Protein AF-A0A6L4AAE0-F1 (afdb_monomer)

Mean predicted aligned error: 9.34 Å

Structure (mmCIF, N/CA/C/O backbone):
data_AF-A0A6L4AAE0-F1
#
_entry.id   AF-A0A6L4AAE0-F1
#
loop_
_atom_site.group_PDB
_atom_site.id
_atom_site.type_symbol
_atom_site.label_atom_id
_atom_site.label_alt_id
_atom_site.label_comp_id
_atom_site.label_asym_id
_atom_site.label_entity_id
_atom_site.label_seq_id
_atom_site.pdbx_PDB_ins_code
_atom_site.Cartn_x
_atom_site.Cartn_y
_atom_site.Cartn_z
_atom_site.occupancy
_atom_site.B_iso_or_equiv
_atom_site.auth_seq_id
_atom_site.auth_comp_id
_atom_site.auth_asym_id
_atom_site.auth_atom_id
_atom_site.pdbx_PDB_model_num
ATOM 1 N N . MET A 1 1 ? -29.264 2.303 44.437 1.00 48.41 1 MET A N 1
ATOM 2 C CA . MET A 1 1 ? -29.745 2.406 43.042 1.00 48.41 1 MET A CA 1
ATOM 3 C C . MET A 1 1 ? -28.780 3.330 42.311 1.00 48.41 1 MET A C 1
ATOM 5 O O . MET A 1 1 ? -28.770 4.523 42.576 1.00 48.41 1 MET A O 1
ATOM 9 N N . MET A 1 2 ? -27.842 2.759 41.558 1.00 55.81 2 MET A N 1
ATOM 10 C CA . MET A 1 2 ? -26.669 3.454 41.016 1.00 55.81 2 MET A CA 1
ATOM 11 C C . MET A 1 2 ? -26.949 3.767 39.546 1.00 55.81 2 MET A C 1
ATOM 13 O O . MET A 1 2 ? -27.104 2.855 38.742 1.00 55.81 2 MET A O 1
ATOM 17 N N . ILE A 1 3 ? -27.129 5.049 39.226 1.00 62.12 3 ILE A N 1
ATOM 18 C CA . ILE A 1 3 ? -27.485 5.502 37.878 1.00 62.12 3 ILE A CA 1
ATOM 19 C C . ILE A 1 3 ? -26.215 5.482 37.029 1.00 62.12 3 ILE A C 1
ATOM 21 O O . ILE A 1 3 ? -25.333 6.328 37.178 1.00 62.12 3 ILE A O 1
ATOM 25 N N . GLU A 1 4 ? -26.123 4.491 36.150 1.00 60.81 4 GLU A N 1
ATOM 26 C CA . GLU A 1 4 ? -25.082 4.372 35.139 1.00 60.81 4 GLU A CA 1
ATOM 27 C C . GLU A 1 4 ? -25.243 5.532 34.140 1.00 60.81 4 GLU A C 1
ATOM 29 O O . GLU A 1 4 ? -26.113 5.526 33.265 1.00 60.81 4 GLU A O 1
ATOM 34 N N . ARG A 1 5 ? -24.447 6.599 34.300 1.00 59.59 5 ARG A N 1
ATOM 35 C CA . ARG A 1 5 ? -24.382 7.671 33.301 1.00 59.59 5 ARG A CA 1
ATOM 36 C C . ARG A 1 5 ? -23.755 7.088 32.040 1.00 59.59 5 ARG A C 1
ATOM 38 O O . ARG A 1 5 ? -22.534 7.000 31.943 1.00 59.59 5 ARG A O 1
ATOM 45 N N . LYS A 1 6 ? -24.588 6.720 31.067 1.00 57.00 6 LYS A N 1
ATOM 46 C CA . LYS A 1 6 ? -24.164 6.463 29.687 1.00 57.00 6 LYS A CA 1
ATOM 47 C C . LYS A 1 6 ? -23.499 7.743 29.176 1.00 57.00 6 LYS A C 1
ATOM 49 O O . LYS A 1 6 ? -24.177 8.720 28.861 1.00 57.00 6 LYS A O 1
ATOM 54 N N . SER A 1 7 ? -22.171 7.781 29.208 1.00 62.50 7 SER A N 1
ATOM 55 C CA . SER A 1 7 ? -21.403 8.925 28.737 1.00 62.50 7 SER A CA 1
ATOM 56 C C . SER A 1 7 ? -21.683 9.113 27.248 1.00 62.50 7 SER A C 1
ATOM 58 O O . SER A 1 7 ? -21.555 8.185 26.448 1.00 62.50 7 SER A O 1
ATOM 60 N N . ALA A 1 8 ? -22.131 10.312 26.878 1.00 64.38 8 ALA A N 1
ATOM 61 C CA . ALA A 1 8 ? -22.289 10.670 25.478 1.00 64.38 8 ALA A CA 1
ATOM 62 C C . ALA A 1 8 ? -20.930 10.515 24.765 1.00 64.38 8 ALA A C 1
ATOM 64 O O . ALA A 1 8 ? -19.898 10.859 25.355 1.00 64.38 8 ALA A O 1
ATOM 65 N N . PRO A 1 9 ? -20.894 9.997 23.523 1.00 63.53 9 PRO A N 1
ATOM 66 C CA . PRO A 1 9 ? -19.654 9.894 22.767 1.00 63.53 9 PRO A CA 1
ATOM 67 C C . PRO A 1 9 ? -19.023 11.285 22.647 1.00 63.53 9 PRO A C 1
ATOM 69 O O . PRO A 1 9 ? -19.660 12.230 22.182 1.00 63.53 9 PRO A O 1
ATOM 72 N N . SER A 1 10 ? -17.777 11.430 23.101 1.00 71.94 10 SER A N 1
ATOM 73 C CA . SER A 1 10 ? -17.081 12.713 23.040 1.00 71.94 10 SER A CA 1
ATOM 74 C C . SER A 1 10 ? -16.869 13.116 21.577 1.00 71.94 10 SER A C 1
ATOM 76 O O . SER A 1 10 ? -16.418 12.302 20.767 1.00 71.94 10 SER A O 1
ATOM 78 N N . LEU A 1 11 ? -17.160 14.373 21.226 1.00 73.75 11 LEU A N 1
ATOM 79 C CA . LEU A 1 11 ? -16.954 14.934 19.876 1.00 73.75 11 LEU A CA 1
ATOM 80 C C . LEU A 1 11 ? -15.541 14.648 19.325 1.00 73.75 11 LEU A C 1
ATOM 82 O O . LEU A 1 11 ? -15.372 14.361 18.140 1.00 73.75 11 LEU A O 1
ATOM 86 N N . SER A 1 12 ? -14.531 14.629 20.200 1.00 75.62 12 SER A N 1
ATOM 87 C CA . SER A 1 12 ? -13.141 14.319 19.847 1.00 75.62 12 SER A CA 1
ATOM 88 C C . SER A 1 12 ? -12.920 12.876 19.373 1.00 75.62 12 SER A C 1
ATOM 90 O O . SER A 1 12 ? -12.044 12.630 18.541 1.00 75.62 12 SER A O 1
ATOM 92 N N . SER A 1 13 ? -13.711 11.913 19.859 1.00 72.62 13 SER A N 1
ATOM 93 C CA . SER A 1 13 ? -13.642 10.516 19.413 1.00 72.62 13 SER A CA 1
ATOM 94 C C . SER A 1 13 ? -14.205 10.340 18.000 1.00 72.62 13 SER A C 1
ATOM 96 O O . SER A 1 13 ? -13.624 9.612 17.193 1.00 72.62 13 SER A O 1
ATOM 98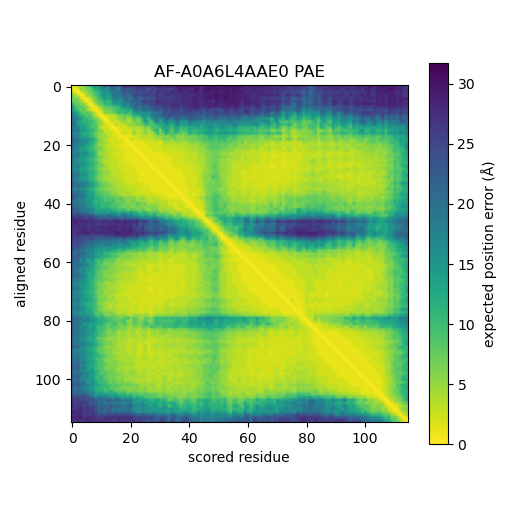 N N . GLY A 1 14 ? -15.278 11.069 17.672 1.00 75.50 14 GLY A N 1
ATOM 99 C CA . GLY A 1 14 ? -15.889 11.076 16.342 1.00 75.50 14 GLY A CA 1
ATOM 100 C C . GLY A 1 14 ? -14.948 11.633 15.275 1.00 75.50 14 GLY A C 1
ATOM 101 O O . GLY A 1 14 ? -14.710 10.972 14.265 1.00 75.50 14 GLY A O 1
ATOM 102 N N . ILE A 1 15 ? -14.330 12.790 15.540 1.00 81.25 15 ILE A N 1
ATOM 103 C CA . ILE A 1 15 ? -13.375 13.432 14.618 1.00 81.25 15 ILE A CA 1
ATOM 104 C C . ILE A 1 15 ? -12.163 12.524 14.355 1.00 81.25 15 ILE A C 1
ATOM 106 O O . ILE A 1 15 ? -11.742 12.362 13.211 1.00 81.25 15 ILE A O 1
ATOM 110 N N . ARG A 1 16 ? -11.633 11.861 15.392 1.00 81.88 16 ARG A N 1
ATOM 111 C CA . ARG A 1 16 ? -10.494 10.937 15.253 1.00 81.88 16 ARG A CA 1
ATOM 112 C C . ARG A 1 16 ? -10.834 9.706 14.410 1.00 81.88 16 ARG A C 1
ATOM 114 O O . ARG A 1 16 ? -10.000 9.237 13.638 1.00 81.88 16 ARG A O 1
ATOM 121 N N . ASN A 1 17 ? -12.045 9.169 14.555 1.00 82.69 17 ASN A N 1
ATOM 122 C CA . ASN A 1 17 ? -12.508 8.043 13.743 1.00 82.69 17 ASN A CA 1
ATOM 123 C C . ASN A 1 17 ? -12.701 8.453 12.278 1.00 82.69 17 ASN A C 1
ATOM 125 O O . ASN A 1 17 ? -12.306 7.702 11.388 1.00 82.69 17 ASN A O 1
ATOM 129 N N . LEU A 1 18 ? -13.250 9.645 12.030 1.00 85.62 18 LEU A N 1
ATOM 130 C CA . LEU A 1 18 ? -13.432 10.177 10.682 1.00 85.62 18 LEU A CA 1
ATOM 131 C C . LEU A 1 18 ? -12.091 10.399 9.977 1.00 85.62 18 LEU A C 1
ATOM 133 O O . LEU A 1 18 ? -11.908 9.904 8.869 1.00 85.62 18 LEU A O 1
ATOM 137 N N . GLY A 1 19 ? -11.137 11.064 10.636 1.00 89.50 19 GLY A N 1
ATOM 138 C CA . GLY A 1 19 ? -9.804 11.301 10.073 1.00 89.50 19 GLY A CA 1
ATOM 139 C C . GLY A 1 19 ? -9.104 10.003 9.662 1.00 89.50 19 GLY A C 1
ATOM 140 O O . GLY A 1 19 ? -8.538 9.916 8.578 1.00 89.50 19 GLY A O 1
ATOM 141 N N . ARG A 1 20 ? -9.235 8.947 10.470 1.00 86.81 20 ARG A N 1
ATOM 142 C CA . ARG A 1 20 ? -8.716 7.615 10.127 1.00 86.81 20 ARG A CA 1
ATOM 143 C C . ARG A 1 20 ? -9.396 6.984 8.916 1.00 86.81 20 ARG A C 1
ATOM 145 O O . ARG A 1 20 ? -8.718 6.401 8.083 1.00 86.81 20 ARG A O 1
ATOM 152 N N . ARG A 1 21 ? -10.727 7.057 8.821 1.00 87.69 21 ARG A N 1
ATOM 153 C CA . ARG A 1 21 ? -11.458 6.500 7.669 1.00 87.69 21 ARG A CA 1
ATOM 154 C C . ARG A 1 21 ? -11.072 7.208 6.376 1.00 87.69 21 ARG A C 1
ATOM 156 O O . ARG A 1 21 ? -10.873 6.545 5.365 1.00 87.69 21 ARG A O 1
ATOM 163 N N . LEU A 1 22 ? -10.932 8.532 6.433 1.00 92.81 22 LEU A N 1
ATOM 164 C CA . LEU A 1 22 ? -10.446 9.331 5.310 1.00 92.81 22 LEU A CA 1
ATOM 165 C C . LEU A 1 22 ? -9.027 8.929 4.918 1.00 92.81 22 LEU A C 1
ATOM 167 O O . LEU A 1 22 ? -8.753 8.792 3.733 1.00 92.81 22 LEU A O 1
ATOM 171 N N . TRP A 1 23 ? -8.160 8.674 5.899 1.00 91.12 23 TRP A N 1
ATOM 172 C CA . TRP A 1 23 ? -6.812 8.183 5.638 1.00 91.12 23 TRP A CA 1
ATOM 173 C C . TRP A 1 23 ? -6.819 6.834 4.912 1.00 91.12 23 TRP A C 1
ATOM 175 O O . TRP A 1 23 ? -6.194 6.709 3.867 1.00 91.12 23 TRP A O 1
ATOM 185 N N . TYR A 1 24 ? -7.596 5.856 5.388 1.00 91.69 24 TYR A N 1
ATOM 186 C CA . TYR A 1 24 ? -7.713 4.555 4.719 1.00 91.69 24 TYR A CA 1
ATOM 187 C C . TYR A 1 24 ? -8.269 4.681 3.296 1.00 91.69 24 TYR A C 1
ATOM 189 O O . TYR A 1 24 ? -7.745 4.061 2.374 1.00 91.69 24 TYR A O 1
ATOM 197 N N . ALA A 1 25 ? -9.295 5.511 3.098 1.00 93.38 25 ALA A N 1
ATOM 198 C CA . ALA A 1 25 ? -9.851 5.771 1.774 1.00 93.38 25 ALA A CA 1
ATOM 199 C C . ALA A 1 25 ? -8.818 6.418 0.839 1.00 93.38 25 ALA A C 1
ATOM 201 O O . ALA A 1 25 ? -8.678 5.995 -0.307 1.00 93.38 25 ALA A O 1
ATOM 202 N N . LEU A 1 26 ? -8.062 7.399 1.335 1.00 94.75 26 LEU A N 1
ATOM 203 C CA . LEU A 1 26 ? -6.997 8.048 0.580 1.00 94.75 26 LEU A CA 1
ATOM 204 C C . LEU A 1 26 ? -5.905 7.047 0.190 1.00 94.75 26 LEU A C 1
ATOM 206 O O . LEU A 1 26 ? -5.515 7.010 -0.972 1.00 94.75 26 LEU A O 1
ATOM 210 N N . SER A 1 27 ? -5.463 6.193 1.117 1.00 91.81 27 SER A N 1
ATOM 211 C CA . SER A 1 27 ? -4.475 5.148 0.832 1.00 91.81 27 SER A CA 1
ATOM 212 C C . SER A 1 27 ? -4.951 4.195 -0.265 1.00 91.81 27 SER A C 1
ATOM 214 O O . SER A 1 27 ? -4.170 3.866 -1.156 1.00 91.81 27 SER A O 1
ATOM 216 N N . ILE A 1 28 ? -6.227 3.790 -0.254 1.00 93.38 28 ILE A N 1
ATOM 217 C CA . ILE A 1 28 ? -6.812 2.971 -1.328 1.00 93.38 28 ILE A CA 1
ATOM 218 C C . ILE A 1 28 ? -6.754 3.721 -2.660 1.00 93.38 28 ILE A C 1
ATOM 220 O O . ILE A 1 28 ? -6.254 3.174 -3.638 1.00 93.38 28 ILE A O 1
ATOM 224 N N . ILE A 1 29 ? -7.225 4.972 -2.696 1.00 96.31 29 ILE A N 1
ATOM 225 C CA . ILE A 1 29 ? -7.247 5.793 -3.916 1.00 96.31 29 ILE A CA 1
ATOM 226 C C . ILE A 1 29 ? -5.838 5.945 -4.493 1.00 96.31 29 ILE A C 1
ATOM 228 O O . ILE A 1 29 ? -5.652 5.767 -5.692 1.00 96.31 29 ILE A O 1
ATOM 232 N N . VAL A 1 30 ? -4.842 6.226 -3.651 1.00 93.94 30 VAL A N 1
ATOM 233 C CA . VAL A 1 30 ? -3.444 6.369 -4.074 1.00 93.94 30 VAL A CA 1
ATOM 234 C C . VAL A 1 30 ? -2.900 5.058 -4.639 1.00 93.94 30 VAL A C 1
ATOM 236 O O . VAL A 1 30 ? -2.311 5.073 -5.715 1.00 93.94 30 VAL A O 1
ATOM 239 N N . ASN A 1 31 ? -3.127 3.919 -3.976 1.00 92.56 31 ASN A N 1
ATOM 240 C CA . ASN A 1 31 ? -2.669 2.625 -4.494 1.00 92.56 31 ASN A CA 1
ATOM 241 C C . ASN A 1 31 ? -3.357 2.271 -5.824 1.00 92.56 31 ASN A C 1
ATOM 243 O O . ASN A 1 31 ? -2.696 1.802 -6.745 1.00 92.56 31 ASN A O 1
ATOM 247 N N . VAL A 1 32 ? -4.656 2.549 -5.971 1.00 93.62 32 VAL A N 1
ATOM 248 C CA . VAL A 1 32 ? -5.377 2.363 -7.242 1.00 93.62 32 VAL A CA 1
ATOM 249 C C . VAL A 1 32 ? -4.820 3.279 -8.333 1.00 93.62 32 VAL A C 1
ATOM 251 O O . VAL A 1 32 ? -4.592 2.828 -9.453 1.00 93.62 32 VAL A O 1
ATOM 254 N N . ALA A 1 33 ? -4.567 4.550 -8.020 1.00 92.38 33 ALA A N 1
ATOM 255 C CA . ALA A 1 33 ? -3.969 5.485 -8.965 1.00 92.38 33 ALA A CA 1
ATOM 256 C C . ALA A 1 33 ? -2.582 5.006 -9.414 1.00 92.38 33 ALA A C 1
ATOM 258 O O . ALA A 1 33 ? -2.296 5.023 -10.607 1.00 92.38 33 ALA A O 1
ATOM 259 N N . LEU A 1 34 ? -1.756 4.509 -8.491 1.00 88.31 34 LEU A N 1
ATOM 260 C CA . LEU A 1 34 ? -0.451 3.930 -8.810 1.00 88.31 34 LEU A CA 1
ATOM 261 C C . LEU A 1 34 ? -0.563 2.708 -9.728 1.00 88.31 34 LEU A C 1
ATOM 263 O O . LEU A 1 34 ? 0.182 2.626 -10.699 1.00 88.31 34 LEU A O 1
ATOM 267 N N . LEU A 1 35 ? -1.514 1.801 -9.474 1.00 89.81 35 LEU A N 1
ATOM 268 C CA . LEU A 1 35 ? -1.783 0.659 -10.357 1.00 89.81 35 LEU A CA 1
ATOM 269 C C . LEU A 1 35 ? -2.132 1.108 -11.781 1.00 89.81 35 LEU A C 1
ATOM 271 O O . LEU A 1 35 ? -1.635 0.533 -12.745 1.00 89.81 35 LEU A O 1
ATOM 275 N N . ILE A 1 36 ? -2.961 2.145 -11.920 1.00 88.50 36 ILE A N 1
ATOM 276 C CA . ILE A 1 36 ? -3.354 2.693 -13.225 1.00 88.50 36 ILE A CA 1
ATOM 277 C C . ILE A 1 36 ? -2.157 3.340 -13.923 1.00 88.50 36 ILE A C 1
ATOM 279 O O . ILE A 1 36 ? -1.923 3.092 -15.105 1.00 88.50 36 ILE A O 1
ATOM 283 N N . VAL A 1 37 ? -1.392 4.161 -13.201 1.00 86.12 37 VAL A N 1
ATOM 284 C CA . VAL A 1 37 ? -0.215 4.839 -13.753 1.00 86.12 37 VAL A CA 1
ATOM 285 C C . VAL A 1 37 ? 0.794 3.804 -14.243 1.00 86.12 37 VAL A C 1
ATOM 287 O O . VAL A 1 37 ? 1.188 3.842 -15.403 1.00 86.12 37 VAL A O 1
ATOM 290 N N . ILE A 1 38 ? 1.159 2.838 -13.404 1.00 83.31 38 ILE A N 1
ATOM 291 C CA . ILE A 1 38 ? 2.194 1.852 -13.729 1.00 83.31 38 ILE A CA 1
ATOM 292 C C . ILE A 1 38 ? 1.709 0.825 -14.754 1.00 83.31 38 ILE A C 1
ATOM 294 O O . ILE A 1 38 ? 2.491 0.411 -15.600 1.00 83.31 38 ILE A O 1
ATOM 298 N N . GLY A 1 39 ? 0.431 0.442 -14.732 1.00 81.19 39 GLY A N 1
ATOM 299 C CA . GLY A 1 39 ? -0.084 -0.581 -15.642 1.00 81.19 39 GLY A CA 1
ATOM 300 C C . GLY A 1 39 ? -0.560 -0.084 -16.999 1.00 81.19 39 GLY A C 1
ATOM 301 O O . GLY A 1 39 ? -0.572 -0.860 -17.949 1.00 81.19 39 GLY A O 1
ATOM 302 N N . ILE A 1 40 ? -0.955 1.185 -17.113 1.00 82.38 40 ILE A N 1
ATOM 303 C CA . ILE A 1 40 ? -1.524 1.729 -18.356 1.00 82.38 4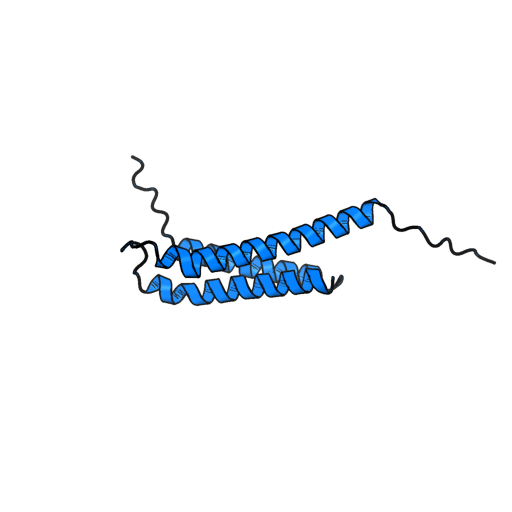0 ILE A CA 1
ATOM 304 C C . ILE A 1 40 ? -0.658 2.857 -18.908 1.00 82.38 40 ILE A C 1
ATOM 306 O O . ILE A 1 40 ? -0.362 2.884 -20.101 1.00 82.38 40 ILE A O 1
ATOM 310 N N . ILE A 1 41 ? -0.252 3.798 -18.054 1.00 80.06 41 ILE A N 1
ATOM 311 C CA . ILE A 1 41 ? 0.423 5.018 -18.503 1.00 80.06 41 ILE A CA 1
ATOM 312 C C . ILE A 1 41 ? 1.899 4.736 -18.800 1.00 80.06 41 ILE A C 1
ATOM 314 O O . ILE A 1 41 ? 2.373 5.099 -19.872 1.00 80.06 41 ILE A O 1
ATOM 318 N N . VAL A 1 42 ? 2.610 4.043 -17.912 1.00 75.12 42 VAL A N 1
ATOM 319 C CA . VAL A 1 42 ? 4.049 3.767 -18.066 1.00 75.12 42 VAL A CA 1
ATOM 320 C C . VAL A 1 42 ? 4.368 2.944 -19.326 1.00 75.12 42 VAL A C 1
ATOM 322 O O . VAL A 1 42 ? 5.242 3.372 -20.074 1.00 75.12 42 VAL A O 1
ATOM 325 N N . PRO A 1 43 ? 3.648 1.857 -19.671 1.00 73.12 43 PRO A N 1
ATOM 326 C CA . PRO A 1 43 ? 3.914 1.114 -20.908 1.00 73.12 43 PRO A CA 1
ATOM 327 C C . PRO A 1 43 ? 3.619 1.921 -22.180 1.00 73.12 43 PRO A C 1
ATOM 329 O O . PRO A 1 43 ? 4.149 1.623 -23.246 1.00 73.12 43 PRO A O 1
ATOM 332 N N . SER A 1 44 ? 2.765 2.948 -22.084 1.00 70.31 44 SER A N 1
ATOM 333 C CA . SER A 1 44 ? 2.470 3.854 -23.202 1.00 70.31 44 SER A CA 1
ATOM 334 C C . SER A 1 44 ? 3.551 4.917 -23.417 1.00 70.31 44 SER A C 1
ATOM 336 O O . SER A 1 44 ? 3.571 5.582 -24.457 1.00 70.31 44 SER A O 1
ATOM 338 N N . TRP A 1 45 ? 4.465 5.089 -22.454 1.00 67.00 45 TRP A N 1
ATOM 339 C CA . TRP A 1 45 ? 5.642 5.926 -22.627 1.00 67.00 45 TRP A CA 1
ATOM 340 C C . TRP A 1 45 ? 6.580 5.183 -23.568 1.00 67.00 45 TRP A C 1
ATOM 342 O O . TRP A 1 45 ? 7.268 4.250 -23.180 1.00 67.00 45 TRP A O 1
ATOM 352 N N . ASN A 1 46 ? 6.534 5.579 -24.838 1.00 56.38 46 ASN A N 1
ATOM 353 C CA . ASN A 1 46 ? 7.269 5.031 -25.977 1.00 56.38 46 ASN A CA 1
ATOM 354 C C . ASN A 1 46 ? 8.800 5.215 -25.846 1.00 56.38 46 ASN A C 1
ATOM 356 O O . ASN A 1 46 ? 9.434 5.853 -26.685 1.00 56.38 46 ASN A O 1
ATOM 360 N N . GLN A 1 47 ? 9.388 4.737 -24.752 1.00 57.62 47 GLN A N 1
ATOM 361 C CA . GLN A 1 47 ? 10.779 4.935 -24.384 1.00 57.62 47 GLN A CA 1
ATOM 362 C C . GLN A 1 47 ? 11.473 3.589 -24.197 1.00 57.62 47 GLN A C 1
ATOM 364 O O . GLN A 1 47 ? 11.153 2.802 -23.309 1.00 57.62 47 GLN A O 1
ATOM 369 N N . SER A 1 48 ? 12.523 3.397 -24.989 1.00 53.88 48 SER A N 1
ATOM 370 C CA . SER A 1 48 ? 13.559 2.370 -24.852 1.00 53.88 48 SER A CA 1
ATOM 371 C C . SER A 1 48 ? 14.263 2.344 -23.482 1.00 53.88 48 SER A C 1
ATOM 373 O O . SER A 1 48 ? 15.096 1.479 -23.261 1.00 53.88 48 SER A O 1
ATOM 375 N N . PHE A 1 49 ? 13.946 3.280 -22.579 1.00 52.44 49 PHE A N 1
ATOM 376 C CA . PHE A 1 49 ? 14.482 3.403 -21.218 1.00 52.44 49 PHE A CA 1
ATOM 377 C C . PHE A 1 49 ? 13.862 2.409 -20.215 1.00 52.44 49 PHE A C 1
ATOM 379 O O . PHE A 1 49 ? 14.422 2.171 -19.155 1.00 52.44 49 PHE A O 1
ATOM 386 N N . ILE A 1 50 ? 12.698 1.837 -20.543 1.00 54.16 50 ILE A N 1
ATOM 387 C CA . ILE A 1 50 ? 11.885 0.983 -19.650 1.00 54.16 50 ILE A CA 1
ATOM 388 C C . ILE A 1 50 ? 11.821 -0.469 -20.182 1.00 54.16 50 ILE A C 1
ATOM 390 O O . ILE A 1 50 ? 11.300 -1.363 -19.526 1.00 54.16 50 ILE A O 1
ATOM 394 N N . LEU A 1 51 ? 12.390 -0.724 -21.369 1.00 49.91 51 LEU A N 1
ATOM 395 C CA . LEU A 1 51 ? 12.280 -1.982 -22.125 1.00 49.91 51 LEU A CA 1
ATOM 396 C C . LEU A 1 51 ? 13.187 -3.129 -21.638 1.00 49.91 51 LEU A C 1
ATOM 398 O O . LEU A 1 51 ? 13.409 -4.085 -22.382 1.00 49.91 51 LEU A O 1
ATOM 402 N N . ASP A 1 52 ? 13.725 -3.054 -20.424 1.00 60.91 52 ASP A N 1
ATOM 403 C CA . ASP A 1 52 ? 14.549 -4.136 -19.892 1.00 60.91 52 ASP A CA 1
ATOM 404 C C . ASP A 1 52 ? 13.683 -5.237 -19.276 1.00 60.91 52 ASP A C 1
ATOM 406 O O . ASP A 1 52 ? 12.681 -4.966 -18.615 1.00 60.91 52 ASP A O 1
ATOM 410 N N . ALA A 1 53 ? 14.117 -6.493 -19.431 1.00 60.56 53 ALA A N 1
ATOM 411 C CA . ALA A 1 53 ? 13.499 -7.685 -18.832 1.00 60.56 53 ALA A CA 1
ATOM 412 C C . ALA A 1 53 ? 13.237 -7.547 -17.315 1.00 60.56 53 ALA A C 1
ATOM 414 O O . ALA A 1 53 ? 12.356 -8.197 -16.761 1.00 60.56 53 ALA A O 1
ATOM 415 N N . GLN A 1 54 ? 13.963 -6.640 -16.657 1.00 65.06 54 GLN A N 1
ATOM 416 C CA . GLN A 1 54 ? 13.760 -6.276 -15.260 1.00 65.06 54 GLN A CA 1
ATOM 417 C C . GLN A 1 54 ? 12.363 -5.700 -14.995 1.00 65.06 54 GLN A C 1
ATOM 419 O O . GLN A 1 54 ? 11.798 -5.968 -13.938 1.00 65.06 54 GLN A O 1
ATOM 424 N N . LEU A 1 55 ? 11.769 -4.947 -15.925 1.00 70.12 55 LEU A N 1
ATOM 425 C CA . LEU A 1 55 ? 10.424 -4.412 -15.735 1.00 70.12 55 LEU A CA 1
ATOM 426 C C . LEU A 1 55 ? 9.406 -5.538 -15.558 1.00 70.12 55 LEU A C 1
ATOM 428 O O . LEU A 1 55 ? 8.658 -5.534 -14.583 1.00 70.12 55 LEU A O 1
ATOM 432 N N . ASP A 1 56 ? 9.418 -6.504 -16.476 1.00 73.94 56 ASP A N 1
ATOM 433 C CA . ASP A 1 56 ? 8.491 -7.637 -16.486 1.00 73.94 56 ASP A CA 1
ATOM 434 C C . ASP A 1 56 ? 8.684 -8.544 -15.266 1.00 73.94 56 ASP A C 1
ATOM 436 O O . ASP A 1 56 ? 7.709 -9.077 -14.732 1.00 73.94 56 ASP A O 1
ATOM 440 N N . ASP A 1 57 ? 9.918 -8.659 -14.768 1.00 81.31 57 ASP A N 1
ATOM 441 C CA . ASP A 1 57 ? 10.224 -9.422 -13.559 1.00 81.31 57 ASP A CA 1
ATOM 442 C C . ASP A 1 57 ? 9.701 -8.732 -12.289 1.00 81.31 57 ASP A C 1
ATOM 444 O O . ASP A 1 57 ? 9.232 -9.394 -11.360 1.00 81.31 57 ASP A O 1
ATOM 448 N N . TRP A 1 58 ? 9.751 -7.398 -12.231 1.00 82.69 58 TRP A N 1
ATOM 449 C CA . TRP A 1 58 ? 9.431 -6.627 -11.028 1.00 82.69 58 TRP A CA 1
ATOM 450 C C . TRP A 1 58 ? 7.967 -6.156 -10.954 1.00 82.69 58 TRP A C 1
ATOM 452 O O . TRP A 1 58 ? 7.414 -6.034 -9.854 1.00 82.69 58 TRP A O 1
ATOM 462 N N . LEU A 1 59 ? 7.297 -5.944 -12.091 1.00 83.38 59 LEU A N 1
ATOM 463 C CA . LEU A 1 59 ? 5.904 -5.476 -12.161 1.00 83.38 59 LEU A CA 1
ATOM 464 C C . LEU A 1 59 ? 4.910 -6.353 -11.375 1.00 83.38 59 LEU A C 1
ATOM 466 O O . LEU A 1 59 ? 4.073 -5.801 -10.653 1.00 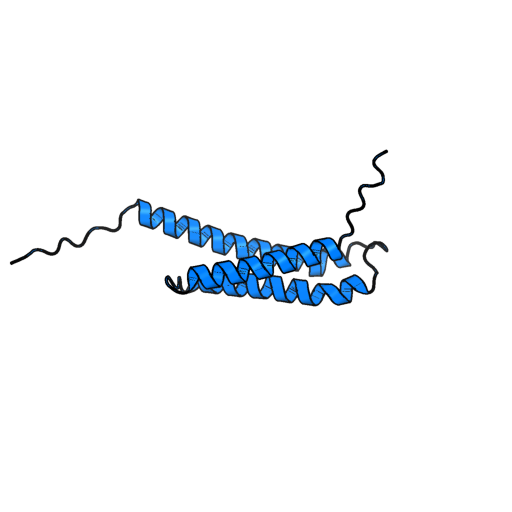83.38 59 LEU A O 1
ATOM 470 N N . PRO A 1 60 ? 4.984 -7.700 -11.437 1.00 88.81 60 PRO A N 1
ATOM 471 C CA . PRO A 1 60 ? 4.085 -8.566 -10.678 1.00 88.81 60 PRO A CA 1
ATOM 472 C C . PRO A 1 60 ? 4.195 -8.354 -9.165 1.00 88.81 60 PRO A C 1
ATOM 474 O O . PRO A 1 60 ? 3.178 -8.368 -8.468 1.00 88.81 60 PRO A O 1
ATOM 477 N N . PHE A 1 61 ? 5.405 -8.105 -8.652 1.00 88.88 61 PHE A N 1
ATOM 478 C CA . PHE A 1 61 ? 5.621 -7.823 -7.231 1.00 88.88 61 PHE A CA 1
ATOM 479 C C . PHE A 1 61 ? 5.013 -6.483 -6.827 1.00 88.88 61 PHE A C 1
ATOM 481 O O . PHE A 1 61 ? 4.373 -6.398 -5.777 1.00 88.88 61 PHE A O 1
ATOM 488 N N . PHE A 1 62 ? 5.138 -5.463 -7.682 1.00 88.56 62 PHE A N 1
ATOM 489 C CA . PHE A 1 62 ? 4.480 -4.178 -7.465 1.00 88.56 62 PHE A CA 1
ATOM 490 C C . PHE A 1 62 ? 2.956 -4.334 -7.394 1.00 88.56 62 PHE A C 1
ATOM 492 O O . PHE A 1 62 ? 2.323 -3.864 -6.446 1.00 88.56 62 PHE A O 1
ATOM 499 N N . TYR A 1 63 ? 2.363 -5.041 -8.361 1.00 89.94 63 TYR A N 1
ATOM 500 C CA . TYR A 1 63 ? 0.921 -5.283 -8.393 1.00 89.94 63 TYR A CA 1
ATOM 501 C C . TYR A 1 63 ? 0.435 -6.061 -7.178 1.00 89.94 63 TYR A C 1
ATOM 503 O O . TYR A 1 63 ? -0.574 -5.685 -6.581 1.00 89.94 63 TYR A O 1
ATOM 511 N N . ALA A 1 64 ? 1.160 -7.105 -6.776 1.00 92.81 64 ALA A N 1
ATOM 512 C CA . ALA A 1 64 ? 0.838 -7.871 -5.581 1.00 92.81 64 ALA A CA 1
ATOM 513 C C . ALA A 1 64 ? 0.885 -6.987 -4.326 1.00 92.81 64 ALA A C 1
ATOM 515 O O . ALA A 1 64 ? -0.055 -7.003 -3.531 1.00 92.81 64 ALA A O 1
ATOM 516 N N . ALA A 1 65 ? 1.929 -6.170 -4.169 1.00 91.75 65 ALA A N 1
ATOM 517 C CA . ALA A 1 65 ? 2.078 -5.286 -3.018 1.00 91.75 65 ALA A CA 1
ATOM 518 C C . ALA A 1 65 ? 0.974 -4.220 -2.946 1.00 91.75 65 ALA A C 1
ATOM 520 O O . ALA A 1 65 ? 0.331 -4.056 -1.906 1.00 91.75 65 ALA A O 1
ATOM 521 N N . ALA A 1 66 ? 0.690 -3.546 -4.062 1.00 91.56 66 ALA A N 1
ATOM 522 C CA . ALA A 1 66 ? -0.379 -2.555 -4.144 1.00 91.56 66 ALA A CA 1
ATOM 523 C C . ALA A 1 66 ? -1.768 -3.182 -3.913 1.00 91.56 66 ALA A C 1
ATOM 525 O O . ALA A 1 66 ? -2.591 -2.614 -3.191 1.00 91.56 66 ALA A O 1
ATOM 526 N N . ALA A 1 67 ? -2.025 -4.379 -4.454 1.00 93.56 67 ALA A N 1
ATOM 527 C CA . ALA A 1 67 ? -3.273 -5.106 -4.228 1.00 93.56 67 ALA A CA 1
ATOM 528 C C . ALA A 1 67 ? -3.459 -5.484 -2.751 1.00 93.56 67 ALA A C 1
ATOM 530 O O . ALA A 1 67 ? -4.542 -5.283 -2.196 1.00 93.56 67 ALA A O 1
ATOM 531 N N . VAL A 1 68 ? -2.408 -5.975 -2.086 1.00 95.06 68 VAL A N 1
ATOM 532 C CA . VAL A 1 68 ? -2.456 -6.295 -0.652 1.00 95.06 68 VAL A CA 1
ATOM 533 C C . VAL A 1 68 ? -2.723 -5.040 0.181 1.00 95.06 68 VAL A C 1
ATOM 535 O O . VAL A 1 68 ? -3.585 -5.076 1.059 1.00 95.06 68 VAL A O 1
ATOM 538 N N . ASN A 1 69 ? -2.077 -3.914 -0.131 1.00 93.69 69 ASN A N 1
ATOM 539 C CA . ASN A 1 69 ? -2.346 -2.637 0.534 1.00 93.69 69 ASN A CA 1
ATOM 540 C C . ASN A 1 69 ? -3.812 -2.204 0.390 1.00 93.69 69 ASN A C 1
ATOM 542 O O . ASN A 1 69 ? -4.447 -1.837 1.381 1.00 93.69 69 ASN A O 1
ATOM 546 N N . ILE A 1 70 ? -4.380 -2.294 -0.816 1.00 94.31 70 ILE A N 1
ATOM 547 C CA . ILE A 1 70 ? -5.798 -1.983 -1.060 1.00 94.31 70 ILE A CA 1
ATOM 548 C C . ILE A 1 70 ? -6.706 -2.886 -0.222 1.00 94.31 70 ILE A C 1
ATOM 550 O O . ILE A 1 70 ? -7.640 -2.391 0.410 1.00 94.31 70 ILE A O 1
ATOM 554 N N . LEU A 1 71 ? -6.427 -4.192 -0.171 1.00 95.69 71 LEU A N 1
ATOM 555 C CA . LEU A 1 71 ? -7.206 -5.142 0.625 1.00 95.69 71 LEU A CA 1
ATOM 556 C C . LEU A 1 71 ? -7.124 -4.833 2.121 1.00 95.69 71 LEU A C 1
ATOM 558 O O . LEU A 1 71 ? -8.151 -4.829 2.800 1.00 95.69 71 LEU A O 1
ATOM 562 N N . ILE A 1 72 ? -5.930 -4.535 2.636 1.00 94.69 72 ILE A N 1
ATOM 563 C CA . ILE A 1 72 ? -5.721 -4.203 4.047 1.00 94.69 72 ILE A CA 1
ATOM 564 C C . ILE A 1 72 ? -6.476 -2.929 4.422 1.00 94.69 72 ILE A C 1
ATOM 566 O O . ILE A 1 72 ? -7.258 -2.937 5.377 1.00 94.69 72 ILE A O 1
ATOM 570 N N . TYR A 1 73 ? -6.292 -1.841 3.673 1.00 93.56 73 TYR A N 1
ATOM 571 C CA . TYR A 1 73 ? -6.984 -0.587 3.965 1.00 93.56 73 TYR A CA 1
ATOM 572 C C . TYR A 1 73 ? -8.492 -0.697 3.727 1.00 93.56 73 TYR A C 1
ATOM 574 O O . TYR A 1 73 ? -9.267 -0.115 4.487 1.00 93.56 73 TYR A O 1
ATOM 582 N N . GLY A 1 74 ? -8.928 -1.502 2.755 1.00 93.19 74 GLY A N 1
ATOM 583 C CA . GLY A 1 74 ? -10.335 -1.838 2.542 1.00 93.19 74 GLY A CA 1
ATOM 584 C C . GLY A 1 74 ? -10.941 -2.567 3.741 1.00 93.19 74 GLY A C 1
ATOM 585 O O . GLY A 1 74 ? -12.012 -2.192 4.219 1.00 93.19 74 GLY A O 1
ATOM 586 N N . LEU A 1 75 ? -10.227 -3.548 4.300 1.00 93.38 75 LEU A N 1
ATOM 587 C CA . LEU A 1 75 ? -10.639 -4.267 5.507 1.00 93.38 75 LEU A CA 1
ATOM 588 C C . LEU A 1 75 ? -10.696 -3.335 6.728 1.00 93.38 75 LEU A C 1
ATOM 590 O O . LEU A 1 75 ? -11.653 -3.380 7.507 1.00 93.38 75 LEU A O 1
ATOM 594 N N . LEU A 1 76 ? -9.692 -2.467 6.887 1.00 90.38 76 LEU A N 1
ATOM 595 C CA . LEU A 1 76 ? -9.635 -1.471 7.959 1.00 90.38 76 LEU A CA 1
ATOM 596 C C . LEU A 1 76 ? -10.777 -0.452 7.860 1.00 90.38 76 LEU A C 1
ATOM 598 O O . LEU A 1 76 ? -11.319 -0.055 8.896 1.00 90.38 76 LEU A O 1
ATOM 602 N N . LEU A 1 77 ? -11.159 -0.068 6.640 1.00 91.25 77 LEU A N 1
ATOM 603 C CA . LEU A 1 77 ? -12.274 0.832 6.360 1.00 91.25 77 LEU A CA 1
ATOM 604 C C . LEU A 1 77 ? -13.635 0.164 6.612 1.00 91.25 77 LEU A C 1
ATOM 606 O O . LEU A 1 77 ? -14.517 0.799 7.189 1.00 91.25 77 LEU A O 1
ATOM 610 N N . ALA A 1 78 ? -13.799 -1.101 6.217 1.00 91.19 78 ALA A N 1
ATOM 611 C CA . ALA A 1 78 ? -15.068 -1.824 6.310 1.00 91.19 78 ALA A CA 1
ATOM 612 C C . ALA A 1 78 ? -15.386 -2.327 7.729 1.00 91.19 78 ALA A C 1
ATOM 614 O O . ALA A 1 78 ? -16.515 -2.178 8.195 1.00 91.19 78 ALA A O 1
ATOM 615 N N . PHE A 1 79 ? -14.409 -2.916 8.427 1.00 89.75 79 PHE A N 1
ATOM 616 C CA . PHE A 1 79 ? -14.661 -3.663 9.669 1.00 89.75 79 PHE A CA 1
ATOM 617 C C . PHE A 1 79 ? -14.113 -3.001 10.938 1.00 89.75 79 PHE A C 1
ATOM 619 O O . PHE A 1 79 ? -14.490 -3.393 12.040 1.00 89.75 79 PHE A O 1
ATOM 626 N N . GLU A 1 80 ? -13.210 -2.023 10.819 1.00 82.12 80 GLU A N 1
ATOM 627 C CA . GLU A 1 80 ? -12.516 -1.381 11.948 1.00 82.12 80 GLU A CA 1
ATOM 628 C C . GLU A 1 80 ? -12.054 -2.340 13.078 1.00 82.12 80 GLU A C 1
ATOM 630 O O . GLU A 1 80 ? -12.334 -2.099 14.263 1.00 82.12 80 GLU A O 1
ATOM 635 N N . PRO A 1 81 ? -11.308 -3.419 12.779 1.00 81.81 81 PRO A N 1
ATOM 636 C CA . PRO A 1 81 ? -10.916 -4.385 13.797 1.00 81.81 81 PRO A CA 1
ATOM 637 C C . PRO A 1 81 ? -9.900 -3.769 14.774 1.00 81.81 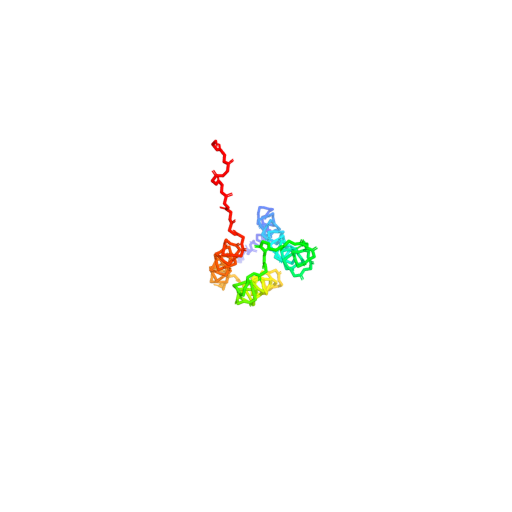81 PRO A C 1
ATOM 639 O O . PRO A 1 81 ? -8.708 -3.680 14.494 1.00 81.81 81 PRO A O 1
ATOM 642 N N . LYS A 1 82 ? -10.359 -3.352 15.961 1.00 84.06 82 LYS A N 1
ATOM 643 C CA . LYS A 1 82 ? -9.534 -2.625 16.951 1.00 84.06 82 LYS A CA 1
ATOM 644 C C . LYS A 1 82 ? -8.282 -3.386 17.403 1.00 84.06 82 LYS A C 1
ATOM 646 O O . LYS A 1 82 ? -7.272 -2.756 17.683 1.00 84.06 82 LYS A O 1
ATOM 651 N N . ARG A 1 83 ? -8.356 -4.720 17.495 1.00 85.38 83 ARG A N 1
ATOM 652 C CA . ARG A 1 83 ? -7.247 -5.574 17.963 1.00 85.38 83 ARG A CA 1
ATOM 653 C C . ARG A 1 83 ? -6.240 -5.911 16.865 1.00 85.38 83 ARG A C 1
ATOM 655 O O . ARG A 1 83 ? -5.057 -6.010 17.152 1.00 85.38 83 ARG A O 1
ATOM 662 N N . LEU A 1 84 ? -6.714 -6.088 15.631 1.00 89.38 84 LEU A N 1
ATOM 663 C CA . LEU A 1 84 ? -5.874 -6.497 14.499 1.00 89.38 84 LEU A CA 1
ATOM 664 C C . LEU A 1 84 ? -5.307 -5.310 13.723 1.00 89.38 84 LEU A C 1
ATOM 666 O O . LEU A 1 84 ? -4.407 -5.492 12.916 1.00 89.38 84 LEU A O 1
ATOM 670 N N . ARG A 1 85 ? -5.805 -4.096 13.970 1.00 89.44 85 ARG A N 1
ATOM 671 C CA . ARG A 1 85 ? -5.333 -2.889 13.295 1.00 89.44 85 ARG A CA 1
ATOM 672 C C . ARG A 1 85 ? -3.814 -2.720 13.273 1.00 89.44 85 ARG A C 1
ATOM 674 O O . ARG A 1 85 ? -3.310 -2.587 12.168 1.00 89.44 85 ARG A O 1
ATOM 681 N N . PRO A 1 86 ? -3.095 -2.696 14.412 1.00 91.69 86 PRO A N 1
ATOM 682 C CA . PRO A 1 86 ? -1.661 -2.416 14.374 1.00 91.69 86 PRO A CA 1
ATOM 683 C C . PRO A 1 86 ? -0.912 -3.463 13.548 1.00 91.69 86 PRO A C 1
ATOM 685 O O . PRO A 1 86 ? -0.012 -3.117 12.800 1.00 91.69 86 PRO A O 1
ATOM 688 N N . LEU A 1 87 ? -1.346 -4.727 13.610 1.00 93.69 87 LEU A N 1
ATOM 689 C CA . LEU A 1 87 ? -0.791 -5.796 12.784 1.00 93.69 87 LEU A CA 1
ATOM 690 C C . LEU A 1 87 ? -1.031 -5.537 11.290 1.00 93.69 87 LEU A C 1
ATOM 692 O O . LEU A 1 87 ? -0.107 -5.641 10.495 1.00 93.69 87 LEU A O 1
ATOM 696 N N . LEU A 1 88 ? -2.263 -5.193 10.914 1.00 91.94 88 LEU A N 1
ATOM 697 C CA . LEU A 1 88 ? -2.626 -4.892 9.530 1.00 91.94 88 LEU A CA 1
ATOM 698 C C . LEU A 1 88 ? -1.873 -3.667 8.995 1.00 91.94 88 LEU A C 1
ATOM 700 O O . LEU A 1 88 ? -1.371 -3.713 7.880 1.00 91.94 88 LEU A O 1
ATOM 704 N N . GLU A 1 89 ? -1.752 -2.606 9.794 1.00 92.00 89 GLU A N 1
ATOM 705 C CA . GLU A 1 89 ? -0.985 -1.405 9.442 1.00 92.00 89 GLU A CA 1
ATOM 706 C C . GLU A 1 89 ? 0.502 -1.742 9.253 1.00 92.00 89 GLU A C 1
ATOM 708 O O . GLU A 1 89 ? 1.065 -1.389 8.225 1.00 92.00 89 GLU A O 1
ATOM 713 N N . SER A 1 90 ? 1.110 -2.538 10.141 1.00 93.88 90 SER A N 1
ATOM 714 C CA . SER A 1 90 ? 2.498 -2.988 9.959 1.00 93.88 90 SER A CA 1
ATOM 715 C C . SER A 1 90 ? 2.696 -3.848 8.710 1.00 93.88 90 SER A C 1
ATOM 717 O O . SER A 1 90 ? 3.710 -3.713 8.031 1.00 93.88 90 SER A O 1
ATOM 719 N N . ILE A 1 91 ? 1.742 -4.727 8.380 1.00 94.12 91 ILE A N 1
ATOM 720 C CA . ILE A 1 91 ? 1.799 -5.507 7.136 1.00 94.12 91 ILE A CA 1
ATOM 721 C C . ILE A 1 91 ? 1.728 -4.561 5.929 1.00 94.12 91 ILE A C 1
ATOM 723 O O . ILE A 1 91 ? 2.531 -4.701 5.008 1.00 94.12 91 ILE A O 1
ATOM 727 N N . ALA A 1 92 ? 0.825 -3.577 5.943 1.00 92.31 92 ALA A N 1
ATOM 728 C CA . ALA A 1 92 ? 0.728 -2.582 4.876 1.00 92.31 92 ALA A CA 1
ATOM 729 C C . ALA A 1 92 ? 2.015 -1.751 4.728 1.00 92.31 92 ALA A C 1
ATOM 731 O O . ALA A 1 92 ? 2.448 -1.476 3.609 1.00 92.31 92 ALA A O 1
ATOM 732 N N . ASP A 1 93 ? 2.679 -1.402 5.831 1.00 93.88 93 ASP A N 1
ATOM 733 C CA . ASP A 1 93 ? 3.963 -0.696 5.791 1.00 93.88 93 ASP A CA 1
ATOM 734 C C . ASP A 1 93 ? 5.043 -1.545 5.103 1.00 93.88 93 ASP A C 1
ATOM 736 O O . ASP A 1 93 ? 5.769 -1.042 4.245 1.00 93.88 93 ASP A O 1
ATOM 740 N N . VAL A 1 94 ? 5.105 -2.851 5.391 1.00 95.50 94 VAL A N 1
ATOM 741 C CA . VAL A 1 94 ? 6.032 -3.774 4.711 1.00 95.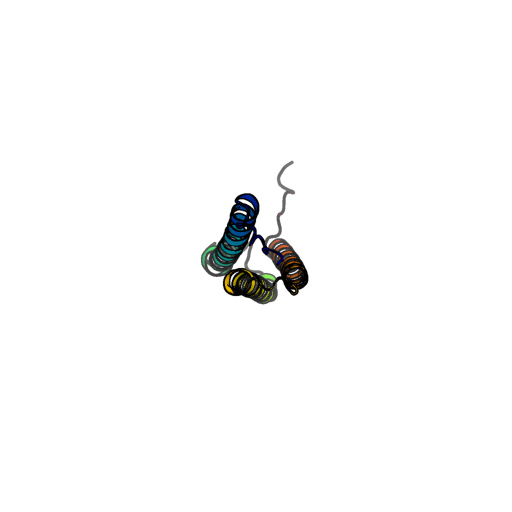50 94 VAL A CA 1
ATOM 742 C C . VAL A 1 94 ? 5.768 -3.811 3.206 1.00 95.50 94 VAL A C 1
ATOM 744 O O . VAL A 1 94 ? 6.701 -3.668 2.417 1.00 95.50 94 VAL A O 1
ATOM 747 N N . PHE A 1 95 ? 4.510 -3.952 2.783 1.00 92.19 95 PHE A N 1
ATOM 748 C CA . PHE A 1 95 ? 4.170 -3.957 1.356 1.00 92.19 95 PHE A CA 1
ATOM 749 C C . PHE A 1 95 ? 4.396 -2.601 0.689 1.00 92.19 95 PHE A C 1
ATOM 751 O O . PHE A 1 95 ? 4.782 -2.552 -0.475 1.00 92.19 95 PHE A O 1
ATOM 758 N N . THR A 1 96 ? 4.240 -1.502 1.421 1.00 91.25 96 THR A N 1
ATOM 759 C CA . THR A 1 96 ? 4.588 -0.162 0.936 1.00 91.25 96 THR A CA 1
ATOM 760 C C . THR A 1 96 ? 6.088 -0.033 0.689 1.00 91.25 96 THR A C 1
ATOM 762 O O . THR A 1 96 ? 6.488 0.503 -0.341 1.00 91.25 96 THR A O 1
ATOM 765 N N . ILE A 1 97 ? 6.926 -0.572 1.580 1.00 93.06 97 ILE A N 1
ATOM 766 C CA . ILE A 1 97 ? 8.382 -0.609 1.386 1.00 93.06 97 ILE A CA 1
ATOM 767 C C . ILE A 1 97 ? 8.741 -1.463 0.167 1.00 93.06 97 ILE A C 1
ATOM 769 O O . ILE A 1 97 ? 9.563 -1.038 -0.639 1.00 93.06 97 ILE A O 1
ATOM 773 N N . ILE A 1 98 ? 8.106 -2.628 -0.002 1.00 90.56 98 ILE A N 1
ATOM 774 C CA . ILE A 1 98 ? 8.305 -3.477 -1.186 1.00 90.56 98 ILE A CA 1
ATOM 775 C C . ILE A 1 98 ? 7.929 -2.708 -2.455 1.00 90.56 98 ILE A C 1
ATOM 777 O O . ILE A 1 98 ? 8.735 -2.629 -3.374 1.00 90.56 98 ILE A O 1
ATOM 781 N N . ALA A 1 99 ? 6.749 -2.086 -2.487 1.00 87.25 99 ALA A N 1
ATOM 782 C CA . ALA A 1 99 ? 6.290 -1.305 -3.631 1.00 87.25 99 ALA A CA 1
ATOM 783 C C . ALA A 1 99 ? 7.247 -0.149 -3.962 1.00 87.25 99 ALA A C 1
ATOM 785 O O . ALA A 1 99 ? 7.548 0.080 -5.131 1.00 87.25 99 ALA A O 1
ATOM 786 N N . LEU A 1 100 ? 7.761 0.549 -2.944 1.00 89.12 100 LEU A N 1
ATOM 787 C CA . LEU A 1 100 ? 8.746 1.616 -3.113 1.00 89.12 100 LEU A CA 1
ATOM 788 C C . LEU A 1 100 ? 10.073 1.084 -3.666 1.00 89.12 100 LEU A C 1
ATOM 790 O O . LEU A 1 100 ? 10.629 1.671 -4.590 1.00 89.12 100 LEU A O 1
ATOM 794 N N . PHE A 1 101 ? 10.572 -0.027 -3.123 1.00 88.44 101 PHE A N 1
ATOM 795 C CA . PHE A 1 101 ? 11.805 -0.657 -3.590 1.00 88.44 101 PHE A CA 1
ATOM 796 C C . PHE A 1 101 ? 11.682 -1.095 -5.050 1.00 88.44 101 PHE A C 1
ATOM 798 O O . PHE A 1 101 ? 12.550 -0.799 -5.867 1.00 88.44 101 PHE A O 1
ATOM 805 N N . THR A 1 102 ? 10.563 -1.727 -5.395 1.00 83.50 102 THR A N 1
ATOM 806 C CA . THR A 1 102 ? 10.246 -2.109 -6.767 1.00 83.50 102 THR A CA 1
ATOM 807 C C . THR A 1 102 ? 10.162 -0.895 -7.692 1.00 83.50 102 THR A C 1
ATOM 809 O O . THR A 1 102 ? 10.679 -0.943 -8.803 1.00 83.50 102 THR A O 1
ATOM 812 N N . LEU A 1 103 ? 9.572 0.215 -7.240 1.00 82.06 103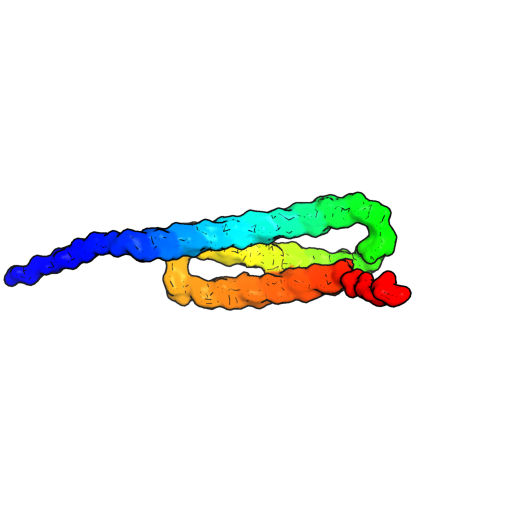 LEU A N 1
ATOM 813 C CA . LEU A 1 103 ? 9.494 1.444 -8.030 1.00 82.06 103 LEU A CA 1
ATOM 814 C C . LEU A 1 103 ? 10.884 2.020 -8.338 1.00 82.06 103 LEU A C 1
ATOM 816 O O . LEU A 1 103 ? 11.129 2.436 -9.465 1.00 82.06 103 LEU A O 1
ATOM 820 N N . ILE A 1 104 ? 11.794 2.014 -7.360 1.00 82.25 104 ILE A N 1
ATOM 821 C CA . ILE A 1 104 ? 13.185 2.461 -7.541 1.00 82.25 104 ILE A CA 1
ATOM 822 C C . ILE A 1 104 ? 13.944 1.525 -8.490 1.00 82.25 104 ILE A C 1
ATOM 824 O O . ILE A 1 104 ? 14.750 1.989 -9.288 1.00 82.25 104 ILE A O 1
ATOM 828 N N . ALA A 1 105 ? 13.688 0.217 -8.421 1.00 77.81 105 ALA A N 1
ATOM 829 C CA . ALA A 1 105 ? 14.302 -0.749 -9.330 1.00 77.81 105 ALA A CA 1
ATOM 830 C C . ALA A 1 105 ? 13.813 -0.581 -10.779 1.00 77.81 105 ALA A C 1
ATOM 832 O O . ALA A 1 105 ? 14.595 -0.741 -11.709 1.00 77.81 105 ALA A O 1
ATOM 833 N N . ILE A 1 106 ? 12.532 -0.243 -10.964 1.00 72.69 106 ILE A N 1
ATOM 834 C CA . ILE A 1 106 ? 11.912 -0.022 -12.278 1.00 72.69 106 ILE A CA 1
ATOM 835 C C . ILE A 1 106 ? 12.346 1.313 -12.898 1.00 72.69 106 ILE A C 1
ATOM 837 O O . ILE A 1 106 ? 12.555 1.391 -14.106 1.00 72.69 106 ILE A O 1
ATOM 841 N N . PHE A 1 107 ? 12.467 2.366 -12.091 1.00 73.25 107 PHE A N 1
ATOM 842 C CA . PHE A 1 107 ? 12.887 3.688 -12.546 1.00 73.25 107 PHE A CA 1
ATOM 843 C C . PHE A 1 107 ? 14.308 3.975 -12.056 1.00 73.25 107 PHE A C 1
ATOM 845 O O . PHE A 1 107 ? 14.463 4.519 -10.957 1.00 73.25 107 PHE A O 1
ATOM 852 N N . PRO A 1 108 ? 15.353 3.656 -12.844 1.00 64.88 108 PRO A N 1
ATOM 853 C CA . PRO A 1 108 ? 16.705 4.075 -12.516 1.00 64.88 108 PRO A CA 1
ATOM 854 C C . PRO A 1 108 ? 16.772 5.600 -12.629 1.00 64.88 108 PRO A C 1
ATOM 856 O O . PRO A 1 108 ? 16.901 6.165 -13.713 1.00 64.88 108 PRO A O 1
ATOM 859 N N . PHE A 1 109 ? 16.620 6.289 -11.500 1.00 66.56 109 PHE A N 1
ATOM 860 C CA . PHE A 1 109 ? 16.817 7.730 -11.433 1.00 66.56 109 PHE A CA 1
ATOM 861 C C . PHE A 1 109 ? 18.313 8.023 -11.566 1.00 66.56 109 PHE A C 1
ATOM 863 O O . PHE A 1 109 ? 19.046 8.007 -10.576 1.00 66.56 109 PHE A O 1
ATOM 870 N N . ASP A 1 110 ? 18.772 8.258 -12.793 1.00 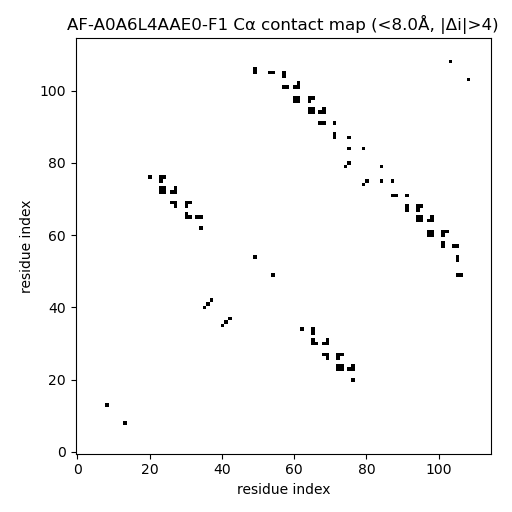63.75 110 ASP A N 1
ATOM 871 C CA . ASP A 1 110 ? 20.122 8.744 -13.048 1.00 63.75 110 ASP A CA 1
ATOM 872 C C . ASP A 1 110 ? 20.141 10.277 -12.964 1.00 63.75 110 ASP A C 1
ATOM 874 O O . ASP A 1 110 ? 19.523 10.973 -13.768 1.00 63.75 110 ASP A O 1
ATOM 878 N N . PHE A 1 111 ? 20.822 10.804 -11.945 1.00 65.81 111 PHE A N 1
ATOM 879 C CA . PHE A 1 111 ? 21.026 12.244 -11.748 1.00 65.81 111 PHE A CA 1
ATOM 880 C C . PHE A 1 111 ? 22.436 12.690 -12.166 1.00 65.81 111 PHE A C 1
ATOM 882 O O . PHE A 1 111 ? 22.852 13.804 -11.843 1.00 65.81 111 PHE A O 1
ATOM 889 N N . SER A 1 112 ? 23.203 11.833 -12.844 1.00 70.94 112 SER A N 1
ATOM 890 C CA . SER A 1 112 ? 24.596 12.122 -13.197 1.00 70.94 112 SER A CA 1
ATOM 891 C C . SER A 1 112 ? 24.762 13.250 -14.227 1.00 70.94 112 SER A C 1
ATOM 893 O O . SER A 1 112 ? 25.807 13.893 -14.236 1.00 70.94 112 SER A O 1
ATOM 895 N N . ASP A 1 113 ? 23.718 13.597 -14.987 1.00 62.03 113 ASP A N 1
ATOM 896 C CA . ASP A 1 113 ? 23.732 14.642 -16.029 1.00 62.03 113 ASP A CA 1
ATOM 897 C C . ASP A 1 113 ? 23.676 16.103 -15.511 1.00 62.03 113 ASP A C 1
ATOM 899 O O . ASP A 1 113 ? 23.409 17.029 -16.279 1.00 62.03 113 ASP A O 1
ATOM 903 N N . THR A 1 114 ? 23.915 16.361 -14.216 1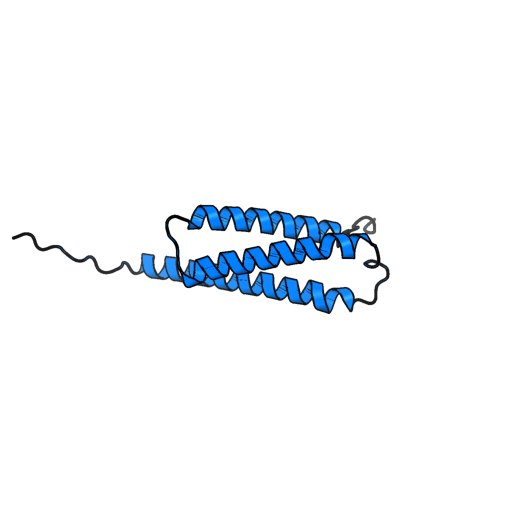.00 57.94 114 THR A N 1
ATOM 904 C CA . THR A 1 114 ? 23.829 17.729 -13.641 1.00 57.94 114 THR A CA 1
ATOM 905 C C . THR A 1 114 ? 25.156 18.482 -13.462 1.00 57.94 114 THR A C 1
ATOM 907 O O . THR A 1 114 ? 25.186 19.480 -12.738 1.00 57.94 114 THR A O 1
ATOM 910 N N . THR A 1 115 ? 26.243 18.073 -14.121 1.00 54.88 115 THR A N 1
ATOM 911 C CA . THR A 1 115 ? 27.548 18.773 -14.054 1.00 54.88 115 THR A CA 1
ATOM 912 C C . THR A 1 115 ? 28.008 19.344 -15.380 1.00 54.88 115 THR A C 1
ATOM 914 O O . THR A 1 115 ? 28.035 18.568 -16.358 1.00 54.88 115 THR A O 1
#

pLDDT: mean 80.76, std 13.34, range [48.41, 96.31]

Secondary structure (DSSP, 8-state):
------PPPPHHHHHHHHHHHHHHHHHHHHHHHHHHIIIIIHHHS--TTS-SHHHHHHHHHHHHHHHHHHHHHHHHHHH--TTTHHHHHHHHHHHHHHHHHHH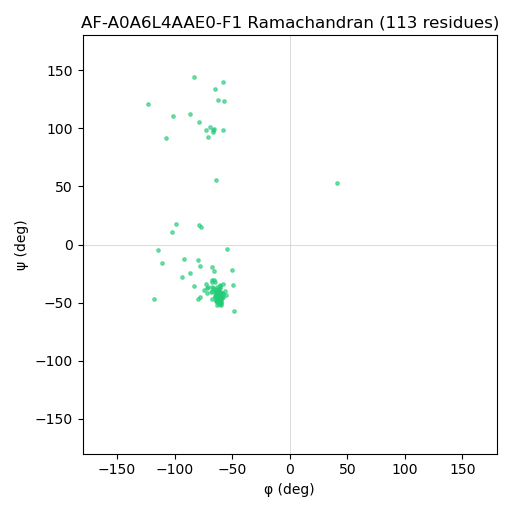HHHS----GGG-

Foldseek 3Di:
DDDDPPDDPDPVVVVVVVVLLVVLVVLLVVLVVVCCCLVPVVVVPPDPQQPDPLNVVLVVLLVVLSVLSNVLSVCCNPPVPVVCVVVSVVSNVVSVVSNVVSVCSRDVPDPVPPD

Radius of gyration: 20.52 Å; Cα contacts (8 Å, |Δi|>4): 64; chains: 1; bounding box: 57×28×69 Å

Sequence (115 aa):
MMIERKSAPSLSSGIRNLGRRLWYALSIIVNVALLIVIGIIVPSWNQSFILDAQLDDWLPFFYAAAAVNILIYGLLLAFEPKRLRPLLESIADVFTIIALFTLIAIFPFDFSDTT

Solvent-accessible surface area (backbone atoms only — not comparable to full-atom values): 6678 Å² total; per-residue (Å²): 138,84,82,79,76,80,73,72,84,54,70,69,59,54,53,55,52,48,55,49,45,53,48,29,53,47,54,32,51,52,40,52,50,47,51,49,42,61,70,54,50,51,75,65,52,90,49,86,86,58,73,50,73,63,39,73,68,41,48,61,56,34,52,52,24,39,51,50,39,35,52,47,30,49,47,50,59,75,66,57,52,79,85,54,42,68,60,49,51,52,52,38,51,53,30,48,51,50,32,51,52,41,49,50,70,59,48,77,83,79,71,78,87,79,120